Protein AF-A0A9D4CV26-F1 (afdb_monomer)

Structure (mmCIF, N/CA/C/O backbone):
data_AF-A0A9D4CV26-F1
#
_entry.id   AF-A0A9D4CV26-F1
#
loop_
_atom_site.group_PDB
_atom_site.id
_atom_site.type_symbol
_atom_site.label_atom_id
_atom_site.label_alt_id
_atom_site.label_comp_id
_atom_site.label_asym_id
_atom_site.label_entity_id
_atom_site.label_seq_id
_atom_site.pdbx_PDB_ins_code
_atom_site.Cartn_x
_atom_site.Cartn_y
_atom_site.Cartn_z
_atom_site.occupancy
_atom_site.B_iso_or_equiv
_atom_site.auth_seq_id
_atom_site.auth_comp_id
_atom_site.auth_asym_id
_atom_site.auth_atom_id
_atom_site.pdbx_PDB_model_num
ATOM 1 N N . MET A 1 1 ? -27.243 -2.607 46.655 1.00 56.75 1 MET A N 1
ATOM 2 C CA . MET A 1 1 ? -27.624 -2.622 45.222 1.00 56.75 1 MET A CA 1
ATOM 3 C C . MET A 1 1 ? -26.441 -2.240 44.339 1.00 56.75 1 MET A C 1
ATOM 5 O O . MET A 1 1 ? -26.507 -2.436 43.136 1.00 56.75 1 MET A O 1
ATOM 9 N N . ASP A 1 2 ? -25.349 -1.788 44.950 1.00 65.19 2 ASP A N 1
ATOM 10 C CA . ASP A 1 2 ? -24.258 -1.078 44.287 1.00 65.19 2 ASP A CA 1
ATOM 11 C C . ASP A 1 2 ? -23.271 -2.049 43.620 1.00 65.19 2 ASP A C 1
ATOM 13 O O . ASP A 1 2 ? -22.977 -1.910 42.442 1.00 65.19 2 ASP A O 1
ATOM 17 N N . GLY A 1 3 ? -22.936 -3.167 44.277 1.00 72.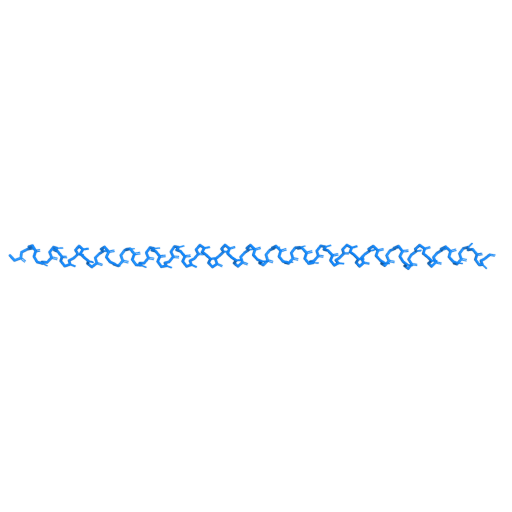44 3 GLY A N 1
ATOM 18 C CA . GLY A 1 3 ? -21.987 -4.147 43.723 1.00 72.44 3 GLY A CA 1
ATOM 19 C C . GLY A 1 3 ? -22.431 -4.890 42.451 1.00 72.44 3 GLY A C 1
ATOM 20 O O . GLY A 1 3 ? -21.601 -5.511 41.798 1.00 72.44 3 GLY A O 1
ATOM 21 N N . TRP A 1 4 ? -23.719 -4.853 42.082 1.00 78.44 4 TRP A N 1
ATOM 22 C CA . TRP A 1 4 ? -24.188 -5.437 40.813 1.00 78.44 4 TRP A CA 1
ATOM 23 C C . TRP A 1 4 ? -24.057 -4.450 39.647 1.00 78.44 4 TRP A C 1
ATOM 25 O O . TRP A 1 4 ? -23.804 -4.870 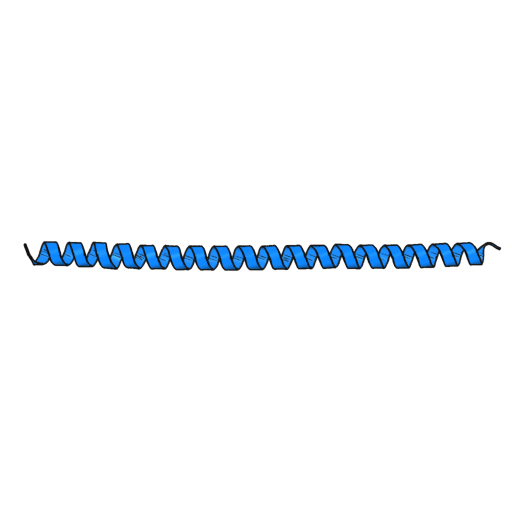38.523 1.00 78.44 4 TRP A O 1
ATOM 35 N N . MET A 1 5 ? -24.195 -3.145 39.916 1.00 76.81 5 MET A N 1
ATOM 36 C CA . MET A 1 5 ? -23.932 -2.097 38.924 1.00 76.81 5 MET A CA 1
ATOM 37 C C . MET A 1 5 ? -22.430 -1.946 38.688 1.00 76.81 5 MET A C 1
ATOM 39 O O . MET A 1 5 ? -22.025 -1.864 37.533 1.00 76.81 5 MET A O 1
ATOM 43 N N . ASP A 1 6 ? -21.627 -2.011 39.755 1.00 78.12 6 ASP A N 1
ATOM 44 C CA . ASP A 1 6 ? -20.165 -1.928 39.668 1.00 78.12 6 ASP A CA 1
ATOM 45 C C . ASP A 1 6 ? -19.594 -3.089 38.839 1.00 78.12 6 ASP A C 1
ATOM 47 O O . ASP A 1 6 ? -18.905 -2.863 37.852 1.00 78.12 6 ASP A O 1
ATOM 51 N N . GLY A 1 7 ? -19.983 -4.336 39.137 1.00 82.62 7 GLY A N 1
ATOM 52 C CA . GLY A 1 7 ? -19.497 -5.497 38.379 1.00 82.62 7 GLY A CA 1
ATOM 53 C C . GLY A 1 7 ? -19.965 -5.544 36.918 1.00 82.62 7 GLY A C 1
ATOM 54 O O . GLY A 1 7 ? -19.286 -6.123 36.071 1.00 82.62 7 GLY A O 1
ATOM 55 N N . TRP A 1 8 ? -21.117 -4.941 36.601 1.00 85.12 8 TRP A N 1
ATOM 56 C CA . TRP A 1 8 ? -21.596 -4.838 35.221 1.00 85.12 8 TRP A CA 1
ATOM 57 C C . TRP A 1 8 ? -20.877 -3.728 34.445 1.00 85.12 8 TRP A C 1
ATOM 59 O O . TRP A 1 8 ? -20.552 -3.928 33.276 1.00 85.12 8 TRP A O 1
ATOM 69 N N . MET A 1 9 ? -20.595 -2.591 35.091 1.00 81.94 9 MET A N 1
ATOM 70 C CA . MET A 1 9 ? -19.769 -1.530 34.512 1.00 81.94 9 MET A CA 1
ATOM 71 C C . MET A 1 9 ? -18.344 -2.014 34.259 1.00 81.94 9 MET A C 1
ATOM 73 O O . MET A 1 9 ? -17.881 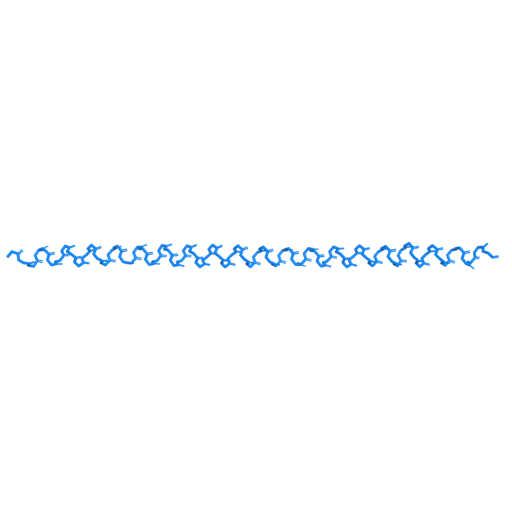-1.861 33.135 1.00 81.94 9 MET A O 1
ATOM 77 N N . ASP A 1 10 ? -17.702 -2.655 35.237 1.00 84.06 10 ASP A N 1
ATOM 78 C CA . ASP A 1 10 ? -16.327 -3.150 35.101 1.00 84.06 10 ASP A CA 1
ATOM 79 C C . ASP A 1 10 ? -16.219 -4.187 33.976 1.00 84.06 10 ASP A C 1
ATOM 81 O O . ASP A 1 10 ? -15.420 -4.027 33.061 1.00 84.06 10 ASP A O 1
ATOM 85 N N . GLY A 1 11 ? -17.097 -5.197 33.954 1.00 84.38 11 GLY A N 1
ATOM 86 C CA . GLY A 1 11 ? -17.054 -6.229 32.912 1.00 84.38 11 GLY A CA 1
ATOM 87 C C . GLY A 1 11 ? -17.362 -5.706 31.504 1.00 84.38 11 GLY A C 1
ATOM 88 O O . GLY A 1 11 ? -16.834 -6.223 30.518 1.00 84.38 11 GLY A O 1
ATOM 89 N N . TRP A 1 12 ? -18.211 -4.681 31.387 1.00 86.12 12 TRP A N 1
ATOM 90 C CA . TRP A 1 12 ? -18.489 -4.042 30.100 1.00 86.12 12 TRP A CA 1
ATOM 91 C C . TRP A 1 12 ? -17.334 -3.146 29.649 1.00 86.12 12 TRP A C 1
ATOM 93 O O . TRP A 1 12 ? -16.996 -3.139 28.466 1.00 86.12 12 TRP A O 1
ATOM 103 N N . MET A 1 13 ? -16.718 -2.421 30.583 1.00 83.06 13 MET A N 1
ATOM 104 C CA . MET A 1 13 ? -15.590 -1.539 30.313 1.00 83.06 13 MET A CA 1
ATOM 105 C C . MET A 1 13 ? -14.354 -2.351 29.921 1.00 83.06 13 MET A C 1
ATOM 107 O O . MET A 1 13 ? -13.779 -2.059 28.880 1.00 83.06 13 MET A O 1
ATOM 111 N N . ASP A 1 14 ? -14.036 -3.424 30.649 1.00 84.94 14 ASP A N 1
ATOM 112 C CA . ASP A 1 14 ? -12.930 -4.335 30.331 1.00 84.94 14 ASP A CA 1
ATOM 113 C C . ASP A 1 14 ? -13.147 -5.023 28.979 1.00 84.94 14 ASP A C 1
ATOM 115 O O . ASP A 1 14 ? -12.294 -4.955 28.101 1.00 84.94 14 ASP A O 1
ATOM 119 N N . GLY A 1 15 ? -14.324 -5.616 28.749 1.00 83.75 15 GLY A N 1
ATOM 120 C CA . GLY A 1 15 ? -14.594 -6.329 27.497 1.00 83.75 15 GLY A CA 1
ATOM 121 C C . GLY A 1 15 ? -14.614 -5.419 26.264 1.00 83.75 15 GLY A C 1
ATOM 122 O O . GLY A 1 15 ? -14.193 -5.827 25.179 1.00 83.75 15 GLY A O 1
ATOM 123 N N . TRP A 1 16 ? -15.097 -4.183 26.412 1.00 85.69 16 TRP A N 1
ATOM 124 C CA . TRP A 1 16 ? -15.080 -3.205 25.327 1.00 85.69 16 TRP A CA 1
ATOM 125 C C . TRP A 1 16 ? -13.678 -2.639 25.099 1.00 85.69 16 TRP A C 1
ATOM 127 O O . TRP A 1 16 ? -13.269 -2.490 23.951 1.00 85.69 16 TRP A O 1
ATOM 137 N N . MET A 1 17 ?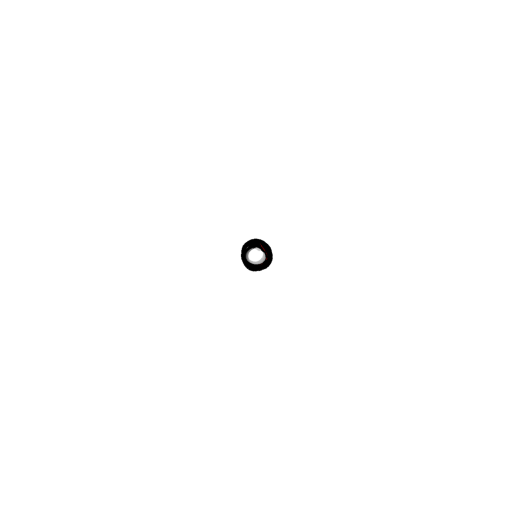 -12.935 -2.361 26.168 1.00 82.31 17 MET A N 1
ATOM 138 C CA . MET A 1 17 ? -11.590 -1.804 26.095 1.00 82.31 17 MET A CA 1
ATOM 139 C C . MET A 1 17 ? -10.601 -2.827 25.528 1.00 82.31 17 MET A C 1
ATOM 141 O O . MET A 1 17 ? -9.905 -2.493 24.575 1.00 82.31 17 MET A O 1
ATOM 145 N N . ASP A 1 18 ? -10.631 -4.077 25.992 1.00 83.69 18 ASP A N 1
ATOM 146 C CA . ASP A 1 18 ? -9.804 -5.160 25.448 1.00 83.69 18 ASP A CA 1
ATOM 147 C C . ASP A 1 18 ? -10.178 -5.467 23.998 1.00 83.69 18 ASP A C 1
ATOM 149 O O . ASP A 1 18 ? -9.316 -5.482 23.126 1.00 83.69 18 ASP A O 1
ATOM 153 N N . GLY A 1 19 ? -11.469 -5.636 23.693 1.00 83.25 19 GLY A N 1
ATOM 154 C CA . GLY A 1 19 ? -11.905 -5.964 22.333 1.00 83.25 19 GLY A CA 1
ATOM 155 C C . GLY A 1 19 ? -11.614 -4.858 21.316 1.00 83.25 19 GLY A C 1
ATOM 156 O O . GLY A 1 19 ? -11.305 -5.141 20.156 1.00 83.25 19 GLY A O 1
ATOM 157 N N . TRP A 1 20 ? -11.701 -3.594 21.735 1.00 84.50 20 TRP A N 1
ATOM 158 C CA . TRP A 1 20 ? -11.419 -2.456 20.866 1.00 84.50 20 TRP A CA 1
ATOM 159 C C . TRP A 1 20 ? -9.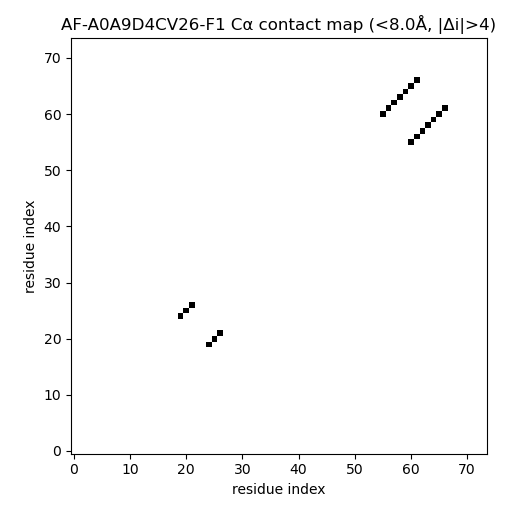918 -2.208 20.721 1.00 84.50 20 TRP A C 1
ATOM 161 O O . TRP A 1 20 ? -9.463 -1.975 19.603 1.00 84.50 20 TRP A O 1
ATOM 171 N N . ILE A 1 21 ? -9.144 -2.313 21.805 1.00 81.19 21 ILE A N 1
ATOM 172 C CA . ILE A 1 21 ? -7.684 -2.185 21.761 1.00 81.19 21 ILE A CA 1
ATOM 173 C C . ILE A 1 21 ? -7.086 -3.337 20.957 1.00 81.19 21 ILE A C 1
ATOM 175 O O . ILE A 1 21 ? -6.376 -3.066 19.997 1.00 81.19 21 ILE A O 1
ATOM 179 N N . ASP A 1 22 ? -7.417 -4.595 21.247 1.00 84.25 22 ASP A N 1
ATOM 180 C CA . ASP A 1 22 ? -6.858 -5.726 20.500 1.00 84.25 22 ASP A CA 1
ATOM 181 C C . ASP A 1 22 ? -7.312 -5.713 19.042 1.00 84.25 22 ASP A C 1
ATOM 183 O O . ASP A 1 22 ? -6.498 -5.889 18.138 1.00 84.25 22 ASP A O 1
ATOM 187 N N . GLY A 1 23 ? -8.600 -5.481 18.781 1.00 81.69 23 GLY A N 1
ATOM 188 C CA . GLY A 1 23 ? -9.127 -5.508 17.418 1.00 81.69 23 GLY A CA 1
ATOM 189 C C . GLY A 1 23 ? -8.581 -4.376 16.549 1.00 81.69 23 GLY A C 1
ATOM 190 O O . GLY A 1 23 ? -8.225 -4.594 15.390 1.00 81.69 23 GLY A O 1
ATOM 191 N N . TRP A 1 24 ? -8.499 -3.165 17.100 1.00 83.75 24 TRP A N 1
ATOM 192 C CA . TRP A 1 24 ? -8.021 -2.004 16.358 1.00 83.75 24 TRP A CA 1
ATOM 193 C C . TRP A 1 24 ? -6.498 -1.977 16.267 1.00 83.75 24 TRP A C 1
ATOM 195 O O . TRP A 1 24 ? -5.967 -1.729 15.190 1.00 83.75 24 TRP A O 1
ATOM 205 N N . MET A 1 25 ? -5.790 -2.271 17.358 1.00 79.56 25 MET A N 1
ATOM 206 C CA . MET A 1 25 ? -4.333 -2.199 17.391 1.00 79.56 25 MET A CA 1
ATOM 207 C C . MET A 1 25 ? -3.701 -3.348 16.602 1.00 79.56 25 MET A C 1
ATOM 209 O O . MET A 1 25 ? -2.823 -3.069 15.790 1.00 79.56 25 MET A O 1
ATOM 213 N N . ASN A 1 26 ? -4.200 -4.587 16.732 1.00 80.94 26 ASN A N 1
ATOM 214 C CA . ASN A 1 26 ? -3.703 -5.707 15.923 1.00 80.94 26 ASN A CA 1
ATOM 215 C C . ASN A 1 26 ? -4.143 -5.572 14.464 1.00 80.94 26 ASN A C 1
ATOM 217 O O . ASN A 1 26 ? -3.312 -5.652 13.572 1.00 80.94 26 ASN A O 1
ATOM 221 N N . GLY A 1 27 ? -5.420 -5.274 14.198 1.00 81.94 27 GLY A N 1
ATOM 222 C CA . GLY A 1 27 ? -5.905 -5.150 12.820 1.00 81.94 27 GLY A CA 1
ATOM 223 C C . GLY A 1 27 ? -5.238 -4.010 12.042 1.00 81.94 27 GLY A C 1
ATOM 224 O O . GLY A 1 27 ? -4.998 -4.134 10.840 1.00 81.94 27 GLY A O 1
ATOM 225 N N . TRP A 1 28 ? -4.919 -2.902 12.716 1.00 83.31 28 TRP A N 1
ATOM 226 C CA . TRP A 1 28 ? -4.225 -1.778 12.096 1.00 83.31 28 TRP A CA 1
ATOM 227 C C . TRP A 1 28 ? -2.714 -2.002 12.000 1.00 83.31 28 TRP A C 1
ATOM 229 O O . TRP A 1 28 ? -2.153 -1.676 10.957 1.00 83.31 28 TRP A O 1
ATOM 239 N N . MET A 1 29 ? -2.058 -2.578 13.020 1.00 79.44 29 MET A N 1
ATOM 240 C CA . MET A 1 29 ? -0.639 -2.948 12.914 1.00 79.44 29 MET A CA 1
ATOM 241 C C . MET A 1 29 ? -0.427 -3.996 11.831 1.00 79.44 29 MET A C 1
ATOM 243 O O . MET A 1 29 ? 0.392 -3.747 10.958 1.00 79.44 29 MET A O 1
ATOM 247 N N . ASP A 1 30 ? -1.178 -5.096 11.834 1.00 81.56 30 ASP A N 1
ATOM 248 C CA . ASP A 1 30 ? -1.008 -6.180 10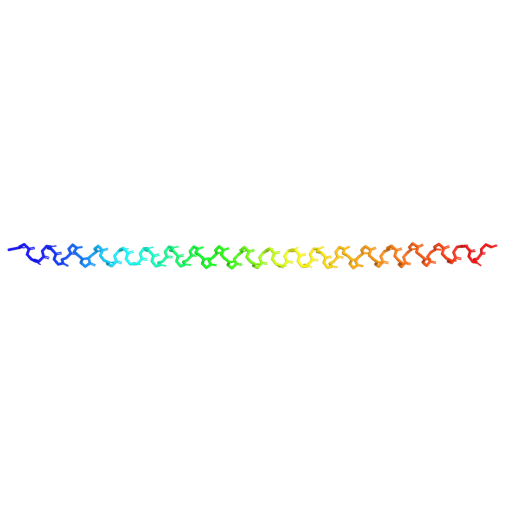.862 1.00 81.56 30 ASP A CA 1
ATOM 249 C C . ASP A 1 30 ? -1.313 -5.680 9.447 1.00 81.56 30 ASP A C 1
ATOM 251 O O . ASP A 1 30 ? -0.482 -5.791 8.554 1.00 81.56 30 ASP A O 1
ATOM 255 N N . GLY A 1 31 ? -2.456 -5.014 9.242 1.00 80.62 31 GLY A N 1
ATOM 256 C CA . GLY A 1 31 ? -2.834 -4.525 7.915 1.00 80.62 31 GLY A CA 1
ATOM 257 C C . GLY A 1 31 ? -1.900 -3.444 7.360 1.00 80.62 31 GLY A C 1
ATOM 258 O O . GLY A 1 31 ? -1.675 -3.381 6.150 1.00 80.62 31 GLY A O 1
ATOM 259 N N . TRP A 1 32 ? -1.355 -2.580 8.221 1.00 82.94 32 TRP A N 1
ATOM 260 C CA . TRP A 1 32 ? -0.403 -1.555 7.797 1.00 82.94 32 TRP A CA 1
ATOM 261 C C . TRP A 1 32 ? 0.997 -2.128 7.590 1.00 82.94 32 TRP A C 1
ATOM 263 O O . TRP A 1 32 ? 1.658 -1.757 6.623 1.00 82.94 32 TRP A O 1
ATOM 273 N N . MET A 1 33 ? 1.440 -3.029 8.464 1.00 79.00 33 MET A N 1
ATOM 274 C CA . MET A 1 33 ? 2.760 -3.643 8.396 1.00 79.00 33 MET A CA 1
ATOM 275 C C . MET A 1 33 ? 2.848 -4.597 7.205 1.00 79.00 33 MET A C 1
ATOM 277 O O . MET A 1 33 ? 3.761 -4.424 6.406 1.00 79.00 33 MET A O 1
ATOM 281 N N . ASP A 1 34 ? 1.867 -5.478 7.000 1.00 81.19 34 ASP A N 1
ATOM 282 C CA . ASP A 1 34 ? 1.823 -6.378 5.839 1.00 81.19 34 ASP A CA 1
ATOM 283 C C . ASP A 1 34 ? 1.670 -5.581 4.540 1.00 81.19 34 ASP A C 1
ATOM 285 O O . ASP A 1 34 ? 2.478 -5.707 3.626 1.00 81.19 34 ASP A O 1
ATOM 289 N N . GLY A 1 35 ? 0.693 -4.668 4.467 1.00 80.06 35 GLY A N 1
ATOM 290 C CA . GLY A 1 35 ? 0.434 -3.909 3.242 1.00 80.06 35 GLY A CA 1
ATOM 291 C C . GLY A 1 35 ? 1.580 -2.978 2.832 1.00 80.06 35 GLY A C 1
ATOM 292 O O . GLY A 1 35 ? 1.828 -2.783 1.640 1.00 80.06 35 GLY A O 1
ATOM 293 N N . TRP A 1 36 ? 2.285 -2.390 3.802 1.00 82.06 36 TRP A N 1
ATOM 294 C CA . TRP A 1 36 ? 3.438 -1.537 3.521 1.00 82.06 36 TRP A CA 1
ATOM 295 C C . TRP A 1 36 ? 4.692 -2.352 3.220 1.00 82.06 36 TRP A C 1
ATOM 297 O O . TRP A 1 36 ? 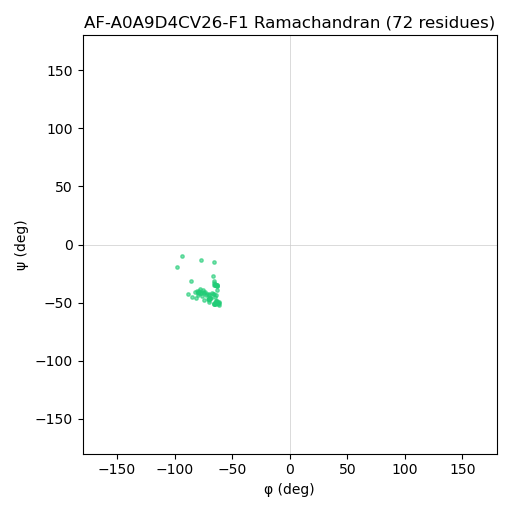5.428 -1.992 2.304 1.00 82.06 36 TRP A O 1
ATOM 307 N N . MET A 1 37 ? 4.933 -3.438 3.957 1.00 77.62 37 MET A N 1
ATOM 308 C CA . MET A 1 37 ? 6.115 -4.274 3.774 1.00 77.62 37 MET A CA 1
ATOM 309 C C . MET A 1 37 ? 6.036 -5.042 2.453 1.00 77.62 37 MET A C 1
ATOM 311 O O . MET A 1 37 ? 6.981 -4.943 1.677 1.00 77.62 37 MET A O 1
ATOM 315 N N . ASP A 1 38 ? 4.901 -5.667 2.132 1.00 80.81 38 ASP A N 1
ATOM 316 C CA . ASP A 1 38 ? 4.699 -6.363 0.855 1.00 80.81 38 ASP A CA 1
ATOM 317 C C . ASP A 1 38 ? 4.715 -5.372 -0.314 1.00 80.81 38 ASP A C 1
ATOM 319 O O . ASP A 1 38 ? 5.494 -5.514 -1.251 1.00 80.81 38 ASP A O 1
ATOM 323 N N . GLY A 1 39 ? 3.928 -4.293 -0.236 1.00 79.56 39 GLY A N 1
ATOM 324 C CA . GLY A 1 39 ? 3.826 -3.329 -1.334 1.00 79.56 39 GLY A CA 1
ATOM 325 C C . GLY A 1 39 ? 5.133 -2.587 -1.629 1.00 79.56 39 GLY A C 1
ATOM 326 O O . GLY A 1 39 ? 5.427 -2.276 -2.786 1.00 79.56 39 GLY A O 1
ATOM 327 N N . TRP A 1 40 ? 5.928 -2.288 -0.599 1.00 81.94 40 TRP A N 1
ATOM 328 C CA . TRP A 1 40 ? 7.223 -1.635 -0.776 1.00 81.94 40 TRP A CA 1
ATOM 329 C C . TRP A 1 40 ? 8.301 -2.619 -1.221 1.00 81.94 40 TRP A C 1
ATOM 331 O O . TRP A 1 40 ? 9.096 -2.273 -2.092 1.00 81.94 40 TRP A O 1
ATOM 341 N N . MET A 1 41 ? 8.329 -3.825 -0.653 1.00 78.06 41 MET A N 1
ATOM 342 C CA . MET A 1 41 ? 9.338 -4.827 -0.975 1.00 78.06 41 MET A CA 1
ATOM 343 C C . MET A 1 41 ? 9.129 -5.377 -2.387 1.00 78.06 41 MET A C 1
ATOM 345 O O . MET A 1 41 ? 10.082 -5.345 -3.160 1.00 78.06 41 MET A O 1
ATOM 349 N N . ASP A 1 42 ? 7.901 -5.739 -2.767 1.00 81.25 42 ASP A N 1
ATOM 350 C CA . ASP A 1 42 ? 7.585 -6.208 -4.122 1.00 81.25 42 ASP A CA 1
ATOM 351 C C . ASP A 1 42 ? 7.781 -5.086 -5.146 1.00 81.25 42 ASP A C 1
ATOM 353 O O . ASP A 1 42 ? 8.525 -5.238 -6.110 1.00 81.25 42 ASP A O 1
ATOM 357 N N . GLY A 1 43 ? 7.206 -3.902 -4.906 1.00 81.38 43 GLY A N 1
ATOM 358 C CA . GLY A 1 43 ? 7.296 -2.791 -5.856 1.00 81.38 43 GLY A CA 1
ATOM 359 C C . GLY A 1 43 ? 8.723 -2.272 -6.068 1.00 81.38 43 GLY A C 1
ATOM 360 O O . GLY A 1 43 ? 9.081 -1.867 -7.177 1.00 81.38 43 GLY A O 1
ATOM 361 N N . TRP A 1 44 ? 9.553 -2.273 -5.021 1.00 82.69 44 TRP A N 1
ATOM 362 C CA . TRP A 1 44 ? 10.953 -1.868 -5.132 1.00 82.69 44 TRP A CA 1
ATOM 363 C C . TRP A 1 44 ? 11.817 -2.963 -5.752 1.00 82.69 44 TRP A C 1
ATOM 365 O O . TRP A 1 44 ? 12.665 -2.653 -6.587 1.00 82.69 44 TRP A O 1
ATOM 375 N N . MET A 1 45 ? 11.608 -4.223 -5.366 1.00 79.81 45 MET A N 1
ATOM 376 C CA . MET A 1 45 ? 12.397 -5.345 -5.860 1.00 79.81 45 MET A CA 1
ATOM 377 C C . MET A 1 45 ? 12.095 -5.619 -7.335 1.00 79.81 45 MET A C 1
ATOM 379 O O . MET A 1 45 ? 13.042 -5.672 -8.117 1.00 79.81 45 MET A O 1
ATOM 383 N N . ASP A 1 46 ? 10.821 -5.656 -7.733 1.00 82.50 46 ASP A N 1
ATOM 384 C CA . ASP A 1 46 ? 10.416 -5.823 -9.133 1.00 82.50 46 ASP A CA 1
ATOM 385 C C . ASP A 1 46 ? 10.864 -4.625 -9.973 1.00 82.50 46 ASP A C 1
ATOM 387 O O . ASP A 1 46 ? 11.570 -4.783 -10.965 1.00 82.50 46 ASP A O 1
ATOM 391 N N . GLY A 1 47 ? 10.561 -3.396 -9.538 1.00 82.56 47 GLY A N 1
ATOM 392 C CA . GLY A 1 47 ? 10.910 -2.196 -10.302 1.00 82.56 47 GLY A CA 1
ATOM 393 C C . GLY A 1 47 ? 12.420 -1.985 -10.471 1.00 82.56 47 GLY A C 1
ATOM 394 O O . GLY A 1 47 ? 12.871 -1.502 -11.513 1.00 82.56 47 GLY A O 1
ATOM 395 N N . TRP A 1 48 ? 13.219 -2.340 -9.461 1.00 84.12 48 TRP A N 1
ATOM 396 C CA . TRP A 1 48 ? 14.676 -2.242 -9.542 1.00 84.12 48 TRP A CA 1
ATOM 397 C C . TRP A 1 48 ? 15.281 -3.374 -10.370 1.00 84.12 48 TRP A C 1
ATOM 399 O O . TRP A 1 48 ? 16.190 -3.120 -11.162 1.00 84.12 48 TRP A O 1
ATOM 409 N N . MET A 1 49 ? 14.785 -4.600 -10.206 1.00 81.00 49 MET A N 1
AT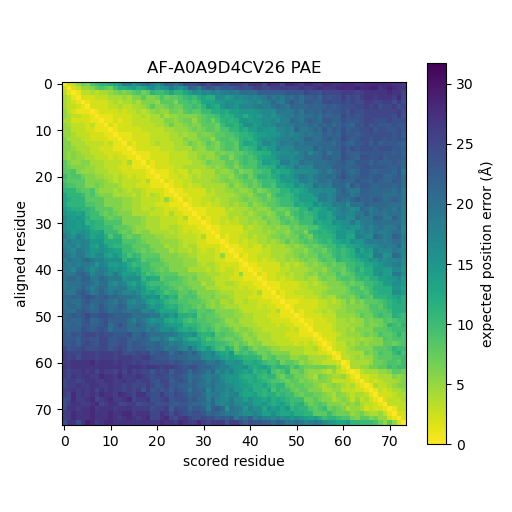OM 410 C CA . MET A 1 49 ? 15.297 -5.767 -10.915 1.00 81.00 49 MET A CA 1
ATOM 411 C C . MET A 1 49 ? 14.942 -5.702 -12.403 1.00 81.00 49 MET A C 1
ATOM 413 O O . MET A 1 49 ? 15.851 -5.831 -13.222 1.00 81.00 49 MET A O 1
ATOM 417 N N . ASP A 1 50 ? 13.694 -5.377 -12.748 1.00 83.19 50 ASP A N 1
ATOM 418 C CA . ASP A 1 50 ? 13.253 -5.194 -14.136 1.00 83.19 50 ASP A CA 1
ATOM 419 C C . ASP A 1 50 ? 13.976 -4.011 -14.787 1.00 83.19 50 ASP A C 1
ATOM 421 O O . ASP A 1 50 ? 14.600 -4.160 -15.833 1.00 83.19 50 ASP A O 1
ATOM 425 N N . GLY A 1 51 ? 14.004 -2.845 -14.130 1.00 83.50 51 GLY A N 1
ATOM 426 C CA . GLY A 1 51 ? 14.653 -1.657 -14.689 1.00 83.50 51 GLY A CA 1
ATOM 427 C C . GLY A 1 51 ? 16.166 -1.815 -14.888 1.00 83.50 51 GLY A C 1
ATOM 428 O O . GLY A 1 51 ? 16.729 -1.294 -15.854 1.00 83.50 51 GLY A O 1
ATOM 429 N N . TRP A 1 52 ? 16.846 -2.537 -13.992 1.00 83.56 52 TRP A N 1
ATOM 430 C CA . TRP A 1 52 ? 18.273 -2.824 -14.134 1.00 83.56 52 TRP A CA 1
ATOM 431 C C . TRP A 1 52 ? 18.540 -3.873 -15.214 1.00 83.56 52 TRP A C 1
ATOM 433 O O . TRP A 1 52 ? 19.481 -3.716 -15.994 1.00 83.56 52 TRP A O 1
ATOM 443 N N . MET A 1 53 ? 17.720 -4.921 -15.276 1.00 80.62 53 MET A N 1
ATOM 444 C CA . MET A 1 53 ? 17.878 -6.014 -16.228 1.00 80.62 53 MET A CA 1
ATOM 445 C C . MET A 1 53 ? 17.557 -5.554 -17.656 1.00 80.62 53 MET A C 1
ATOM 447 O O . MET A 1 53 ? 18.368 -5.802 -18.549 1.00 80.62 53 MET A O 1
ATOM 451 N N . ASP A 1 54 ? 16.486 -4.779 -17.845 1.00 82.88 54 ASP A N 1
ATOM 452 C CA . ASP A 1 54 ? 16.132 -4.152 -19.123 1.00 82.88 54 ASP A CA 1
ATOM 453 C C . ASP A 1 54 ? 17.195 -3.137 -19.552 1.00 82.88 54 ASP A C 1
ATOM 455 O O . ASP A 1 54 ? 17.719 -3.209 -20.662 1.00 82.88 54 ASP A O 1
ATOM 459 N N . GLY A 1 55 ? 17.608 -2.232 -18.657 1.00 81.81 55 GLY A N 1
ATOM 460 C CA . GLY A 1 55 ? 18.628 -1.230 -18.976 1.00 81.81 55 GLY A CA 1
ATOM 461 C C . GLY A 1 55 ? 19.991 -1.841 -19.320 1.00 81.81 55 GLY A C 1
ATOM 462 O O . GLY A 1 55 ? 20.711 -1.326 -20.182 1.00 81.81 55 GLY A O 1
ATOM 463 N N . TRP A 1 56 ? 20.354 -2.952 -18.676 1.00 82.19 56 TRP A N 1
ATOM 464 C CA . TRP A 1 56 ? 21.588 -3.674 -18.969 1.00 82.19 56 TRP A CA 1
ATOM 465 C C . TRP A 1 56 ? 21.485 -4.485 -20.265 1.00 82.19 56 TRP A C 1
ATOM 467 O O . TRP A 1 56 ? 22.401 -4.410 -21.086 1.00 82.19 56 TRP A O 1
ATOM 477 N N . MET A 1 57 ? 20.384 -5.209 -20.491 1.00 76.56 57 MET A N 1
ATOM 478 C CA . MET A 1 57 ? 20.161 -5.946 -21.740 1.00 76.56 57 MET A CA 1
ATOM 479 C C . MET A 1 57 ? 20.073 -5.006 -22.941 1.00 76.56 57 MET A C 1
ATOM 481 O O . MET A 1 57 ? 20.673 -5.307 -23.972 1.00 76.56 57 MET A O 1
ATOM 485 N N . ASP A 1 58 ? 19.433 -3.847 -22.804 1.00 78.62 58 ASP A N 1
ATOM 486 C CA . ASP A 1 58 ? 19.318 -2.891 -23.900 1.00 78.62 58 ASP A CA 1
ATOM 487 C C . ASP A 1 58 ? 20.636 -2.156 -24.165 1.00 78.62 58 ASP A C 1
ATOM 489 O O . ASP A 1 58 ? 21.108 -2.077 -25.304 1.00 78.62 58 ASP A O 1
ATOM 493 N N . GLY A 1 59 ? 21.281 -1.652 -23.110 1.00 77.25 59 GLY A N 1
ATOM 494 C CA . GLY A 1 59 ? 22.533 -0.909 -23.235 1.00 77.25 59 GLY A CA 1
ATOM 495 C C . GLY A 1 59 ? 23.700 -1.778 -23.708 1.00 77.25 59 GLY A C 1
ATOM 496 O O . GLY A 1 59 ? 24.492 -1.358 -24.554 1.00 77.25 59 GLY A O 1
ATOM 497 N N . PHE A 1 60 ? 23.806 -3.001 -23.191 1.00 74.69 60 PHE A N 1
ATOM 498 C CA . PHE A 1 60 ? 24.871 -3.929 -23.558 1.00 74.69 60 PHE A CA 1
ATOM 499 C C . PHE A 1 60 ? 24.527 -4.707 -24.832 1.00 74.69 60 PHE A C 1
ATOM 501 O O . PHE A 1 60 ? 25.350 -4.812 -25.738 1.00 74.69 60 PHE A O 1
ATOM 508 N N . GLY A 1 61 ? 23.302 -5.220 -24.935 1.00 73.25 61 GLY A N 1
ATOM 509 C CA . GLY A 1 61 ? 22.856 -6.034 -26.061 1.00 73.25 61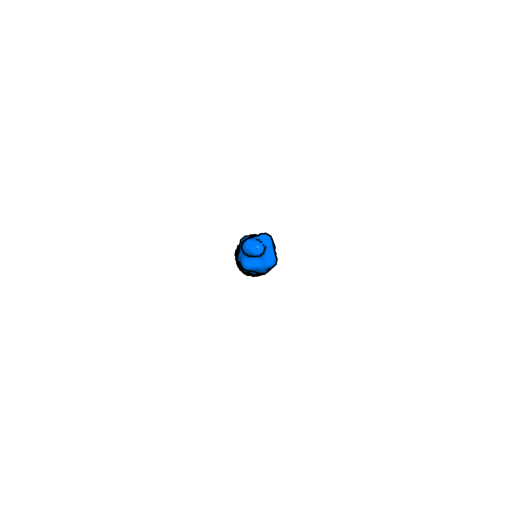 GLY A CA 1
ATOM 510 C C . GLY A 1 61 ? 22.703 -5.235 -27.349 1.00 73.25 61 GLY A C 1
ATOM 511 O O . GLY A 1 61 ? 23.263 -5.638 -28.360 1.00 73.25 61 GLY A O 1
ATOM 512 N N . PHE A 1 62 ? 22.013 -4.093 -27.340 1.00 66.50 62 PHE A N 1
ATOM 513 C CA . PHE A 1 62 ? 21.851 -3.295 -28.562 1.00 66.50 62 PHE A CA 1
ATOM 514 C C . PHE A 1 62 ? 22.992 -2.302 -28.765 1.00 66.50 62 PHE A C 1
ATOM 516 O O . PHE A 1 62 ? 23.506 -2.181 -29.876 1.00 66.50 62 PHE A O 1
ATOM 523 N N . GLY A 1 63 ? 23.424 -1.614 -27.706 1.00 72.44 63 GLY A N 1
ATOM 524 C CA . GLY A 1 63 ? 24.455 -0.579 -27.812 1.00 72.44 63 GLY A CA 1
ATOM 525 C C . GLY A 1 63 ? 25.846 -1.132 -28.123 1.00 72.44 63 GLY A C 1
ATOM 526 O O . GLY A 1 63 ? 26.533 -0.628 -29.012 1.00 72.44 63 GLY A O 1
ATOM 527 N N . TRP A 1 64 ? 26.267 -2.181 -27.412 1.00 72.12 64 TRP A N 1
ATOM 528 C CA . TRP A 1 64 ? 27.611 -2.736 -27.572 1.00 72.12 64 TRP A CA 1
ATOM 529 C C . TRP A 1 64 ? 27.707 -3.675 -28.775 1.00 72.12 64 TRP A C 1
ATOM 531 O O . TRP A 1 64 ? 28.632 -3.534 -29.567 1.00 72.12 64 TRP A O 1
ATOM 541 N N . VAL A 1 65 ? 26.749 -4.592 -28.960 1.00 75.12 65 VAL A N 1
ATOM 542 C CA . VAL A 1 65 ? 26.766 -5.518 -30.110 1.00 75.12 65 VAL A CA 1
ATOM 543 C C . VAL A 1 65 ? 26.483 -4.781 -31.414 1.00 75.12 65 VAL A C 1
ATOM 545 O O . VAL A 1 65 ? 27.188 -5.024 -32.388 1.00 75.12 65 VAL A O 1
ATOM 548 N N . GLY A 1 66 ? 25.515 -3.858 -31.431 1.00 75.94 66 GLY A N 1
ATOM 549 C CA . GLY A 1 66 ? 25.218 -3.043 -32.611 1.00 75.94 66 GLY A CA 1
ATOM 550 C C . GLY A 1 66 ? 26.412 -2.180 -33.014 1.00 75.94 66 GLY A C 1
ATOM 551 O O . GLY A 1 66 ? 26.903 -2.298 -34.129 1.00 75.94 66 GLY A O 1
ATOM 552 N N . GLY A 1 67 ? 26.969 -1.408 -32.074 1.00 77.81 67 GLY A N 1
ATOM 553 C CA . GLY A 1 67 ? 28.128 -0.556 -32.355 1.00 77.81 67 GLY A CA 1
ATOM 554 C C . GLY A 1 67 ? 29.410 -1.328 -32.687 1.00 77.81 67 GLY A C 1
ATOM 555 O O . GLY A 1 67 ? 30.214 -0.869 -33.497 1.00 77.81 67 GLY A O 1
ATOM 556 N N . TRP A 1 68 ? 29.614 -2.506 -32.090 1.00 78.38 68 TRP A N 1
ATOM 557 C CA . TRP A 1 68 ? 30.748 -3.367 -32.420 1.00 78.38 68 TRP A CA 1
ATOM 558 C C . TRP A 1 68 ? 30.589 -4.018 -33.795 1.00 78.38 68 TRP A C 1
ATOM 560 O O . TRP A 1 68 ? 31.553 -4.034 -34.552 1.00 78.38 68 TRP A O 1
ATOM 570 N N . MET A 1 69 ? 29.399 -4.518 -34.147 1.00 71.88 69 MET A N 1
ATOM 571 C CA . MET A 1 69 ? 29.148 -5.084 -35.476 1.00 71.88 69 MET A CA 1
ATOM 572 C C . MET A 1 69 ? 29.245 -4.020 -36.570 1.00 71.88 69 MET A C 1
ATOM 574 O O . MET A 1 69 ? 29.889 -4.281 -37.583 1.00 71.88 69 MET A O 1
ATOM 578 N N . ASP A 1 70 ? 28.694 -2.825 -36.344 1.00 74.25 70 ASP A N 1
ATOM 579 C CA . ASP A 1 70 ? 28.765 -1.715 -37.300 1.00 74.25 70 ASP A CA 1
ATOM 580 C C . ASP A 1 70 ? 30.216 -1.250 -37.513 1.00 74.25 70 ASP A C 1
ATOM 582 O O . ASP A 1 70 ? 30.653 -1.096 -38.647 1.00 74.25 70 ASP A O 1
ATOM 586 N N . GLY A 1 71 ? 31.010 -1.116 -36.443 1.00 74.00 71 GLY A N 1
ATOM 587 C CA . GLY A 1 71 ? 32.415 -0.698 -36.543 1.00 74.00 71 GLY A CA 1
ATOM 588 C C . GLY A 1 71 ? 33.399 -1.782 -37.004 1.00 74.00 71 GLY A C 1
ATOM 589 O O . GLY A 1 71 ? 34.549 -1.469 -37.299 1.00 74.00 71 GLY A O 1
ATOM 590 N N . TRP A 1 72 ? 32.990 -3.053 -37.020 1.00 74.75 72 TRP A N 1
ATOM 591 C CA . TRP A 1 72 ? 33.802 -4.177 -37.513 1.00 74.75 72 TRP A CA 1
ATOM 592 C C . TRP A 1 72 ? 33.452 -4.558 -38.959 1.00 74.75 72 TRP A C 1
ATOM 594 O O . TRP A 1 72 ? 34.235 -5.249 -39.612 1.00 74.75 72 TRP A O 1
ATOM 604 N N . MET A 1 73 ? 32.268 -4.155 -39.437 1.00 67.12 73 MET A N 1
ATOM 605 C CA . MET A 1 73 ? 31.817 -4.331 -40.823 1.00 67.12 73 MET A CA 1
ATOM 606 C C . MET A 1 73 ? 32.120 -3.125 -41.734 1.00 67.12 73 MET A C 1
ATOM 608 O O . MET A 1 73 ? 31.980 -3.279 -42.950 1.00 67.12 73 MET A O 1
ATOM 612 N N . ASP A 1 74 ? 32.553 -1.988 -41.176 1.00 57.62 74 ASP A N 1
ATOM 613 C CA . ASP A 1 74 ? 33.235 -0.884 -41.886 1.00 57.62 74 ASP A CA 1
ATOM 614 C C . ASP A 1 74 ? 34.714 -1.214 -42.189 1.00 57.62 74 ASP A C 1
ATOM 616 O O . ASP A 1 74 ? 35.182 -0.882 -43.307 1.00 57.62 74 ASP A O 1
#

Sequence (74 aa):
MDGWMDGWMDGWMDGWMDGWIDGWMNGWMDGWMDGWMDGWMDGWMDGWMDGWMDGWMDGFGFGWVGGWMDGWMD

Mean predicted aligned error: 12.12 Å

Radius of gyration: 30.61 Å; Cα contacts (8 Å, |Δi|>4): 10; chains: 1; bounding box: 61×6×87 Å

Foldseek 3Di:
DVVVVVVVVVVVCVVCVCCCCCVVVVVVCVCCVCCCVCCVVVVVVVVVVVVVVVCCCCCCVCVVVVVVVVVVVD

Organism: Dreissena polymorpha (NCBI:txid45954)

pLDDT: mean 79.14, std 5.78, range [56.75, 86.12]

Secondary structure (DSSP, 8-state):
-HHHHHHHHHHHHHHHHHHHHHHHHHHHHHHHHHHHHHHHHHHHHHHHHHHHHHHHIIIIIIIIHHHHHHHHH-

Solvent-accessible surface area (backbone atoms only — not comparable to full-atom values): 3980 Å² total; per-residue (Å²): 125,61,72,63,55,50,55,50,50,50,55,50,49,51,54,50,48,51,53,48,49,52,51,49,53,48,53,49,48,51,54,48,49,51,55,49,50,50,54,49,50,50,53,48,50,50,52,50,51,50,53,50,49,51,52,47,50,48,51,48,53,51,51,46,48,47,53,50,52,55,67,70,73,108